Protein AF-A0A968MHY8-F1 (afdb_monomer)

Nearest PDB structures (foldseek):
  1u8b-assembly1_A  TM=6.075E-01  e=1.050E+00  Escherichia coli
  7bef-assembly1_G  TM=4.127E-01  e=9.367E+00  Klebsiella pneumoniae

Foldseek 3Di:
DDQVVCVVVVDPGDDDPPDDPVVVVVVVVVVVVVVVVVVVVVVVVVVVDPPPPPCDPVLVVLVVQLVVVCVVCVVPPPDDPVNSCVSSVHDPVVVQVSCCSNVVDGVVVVPDDDD

Sequence (115 aa):
MDTINALKLGADDYITKPFNVEALKLKVSNVLSSREKLRLKFANQVWLEPKDITVTTADEKFLKKSMEIVEVNMDNPEFDVDFFVKEIGMSRSQLYRKMEMLTNQSVKELSEPFG

Radius of gyration: 18.92 Å; Cα contacts (8 Å, |Δi|>4): 41; chains: 1; bounding box: 40×27×50 Å

Structure (mmCIF, N/CA/C/O backbone):
data_AF-A0A968MHY8-F1
#
_entry.id   AF-A0A968MHY8-F1
#
loop_
_atom_site.group_PDB
_atom_site.id
_atom_site.type_symbol
_atom_site.label_atom_id
_atom_site.label_alt_id
_atom_site.label_comp_id
_atom_site.label_asym_id
_atom_site.label_entity_id
_atom_site.label_seq_id
_atom_site.pdbx_PDB_ins_code
_atom_site.Cartn_x
_atom_site.Cartn_y
_atom_site.Cartn_z
_atom_site.occupancy
_atom_site.B_iso_or_equiv
_atom_site.auth_seq_id
_atom_site.auth_comp_id
_atom_site.auth_asym_id
_atom_site.auth_atom_id
_atom_site.pdbx_PDB_model_num
ATOM 1 N N . MET A 1 1 ? 10.536 6.411 -25.061 1.00 60.56 1 MET A N 1
ATOM 2 C CA . MET A 1 1 ? 10.607 6.882 -23.665 1.00 60.56 1 MET A CA 1
ATOM 3 C C . MET A 1 1 ? 11.820 6.210 -23.066 1.00 60.56 1 MET A C 1
ATOM 5 O O . MET A 1 1 ? 11.909 4.999 -23.181 1.00 60.56 1 MET A O 1
ATOM 9 N N . ASP A 1 2 ? 12.775 6.959 -22.532 1.00 79.50 2 ASP A N 1
ATOM 10 C CA . ASP A 1 2 ? 14.018 6.362 -22.033 1.00 79.50 2 ASP A CA 1
ATOM 11 C C . ASP A 1 2 ? 13.863 5.936 -20.575 1.00 79.50 2 ASP A C 1
ATOM 13 O O . ASP A 1 2 ? 13.131 6.577 -19.818 1.00 79.50 2 ASP A O 1
ATOM 17 N N . THR A 1 3 ? 14.586 4.889 -20.167 1.00 77.25 3 THR A N 1
ATOM 18 C CA . THR A 1 3 ? 14.567 4.333 -18.802 1.00 77.25 3 THR A CA 1
ATOM 19 C C . THR A 1 3 ? 14.734 5.414 -17.741 1.00 77.25 3 THR A C 1
ATOM 21 O O . THR A 1 3 ? 14.007 5.438 -16.756 1.00 77.25 3 THR A O 1
ATOM 24 N N . ILE A 1 4 ? 15.631 6.374 -17.979 1.00 80.31 4 ILE A N 1
ATOM 25 C CA . ILE A 1 4 ? 15.885 7.487 -17.059 1.00 80.31 4 ILE A CA 1
ATOM 26 C C . ILE A 1 4 ? 14.642 8.369 -16.884 1.00 80.31 4 ILE A C 1
ATOM 28 O O . ILE A 1 4 ? 14.348 8.793 -15.771 1.00 80.31 4 ILE A O 1
ATOM 32 N N . ASN A 1 5 ? 13.898 8.642 -17.957 1.00 80.25 5 ASN A N 1
ATOM 33 C CA . ASN A 1 5 ? 12.698 9.472 -17.879 1.00 80.25 5 ASN A CA 1
ATOM 34 C C . ASN A 1 5 ? 11.530 8.715 -17.243 1.00 80.25 5 ASN A C 1
ATOM 36 O O . ASN A 1 5 ? 10.780 9.314 -16.485 1.00 80.25 5 ASN A O 1
ATOM 40 N N . ALA A 1 6 ? 11.400 7.411 -17.494 1.00 75.94 6 ALA A N 1
ATOM 41 C CA . ALA A 1 6 ? 10.386 6.584 -16.841 1.00 75.94 6 ALA A CA 1
ATOM 42 C C . ALA A 1 6 ? 10.607 6.505 -15.319 1.00 75.94 6 ALA A C 1
ATOM 44 O O . ALA A 1 6 ? 9.674 6.737 -14.557 1.00 75.94 6 ALA A O 1
ATOM 45 N N . LEU A 1 7 ? 11.850 6.284 -14.876 1.00 79.19 7 LEU A N 1
ATOM 46 C CA . LEU A 1 7 ? 12.193 6.263 -13.448 1.00 79.19 7 LEU A CA 1
ATOM 47 C C . LEU A 1 7 ? 11.989 7.634 -12.782 1.00 79.19 7 LEU A C 1
ATOM 49 O O . LEU A 1 7 ? 11.523 7.715 -11.651 1.00 79.19 7 LEU A O 1
ATOM 53 N N . LYS A 1 8 ? 12.287 8.732 -13.490 1.00 79.06 8 LYS A N 1
ATOM 54 C CA . LYS A 1 8 ? 12.022 10.096 -12.994 1.00 79.06 8 LYS A CA 1
ATOM 55 C C . LYS A 1 8 ? 10.534 10.404 -12.818 1.00 79.06 8 LYS A C 1
ATOM 57 O O . LYS A 1 8 ? 10.206 11.270 -12.017 1.00 79.06 8 LYS A O 1
ATOM 62 N N . LEU A 1 9 ? 9.661 9.726 -13.561 1.00 80.44 9 LEU A N 1
ATOM 63 C CA . LEU A 1 9 ? 8.208 9.860 -13.444 1.00 80.44 9 LEU A CA 1
ATOM 64 C C . LEU A 1 9 ? 7.610 8.965 -12.350 1.00 80.44 9 LEU A C 1
ATOM 66 O O . LEU A 1 9 ? 6.396 8.920 -12.227 1.00 80.44 9 LEU A O 1
ATOM 70 N N . GLY A 1 10 ? 8.439 8.269 -11.565 1.00 74.50 10 GLY A N 1
ATOM 71 C CA . GLY A 1 10 ? 7.975 7.432 -10.458 1.00 74.50 10 GLY A CA 1
ATOM 72 C C . GLY A 1 10 ? 7.764 5.963 -10.817 1.00 74.50 10 GLY A C 1
ATOM 73 O O . GLY A 1 10 ? 7.342 5.194 -9.960 1.00 74.50 10 GLY A O 1
ATOM 74 N N . ALA A 1 11 ? 8.093 5.533 -12.041 1.00 79.44 11 ALA A N 1
ATOM 75 C CA . ALA A 1 11 ? 8.039 4.114 -12.372 1.00 79.44 11 ALA A CA 1
ATOM 76 C C . ALA A 1 11 ? 9.039 3.322 -11.513 1.00 79.44 11 ALA A C 1
ATOM 78 O O . ALA A 1 11 ? 10.216 3.676 -11.437 1.00 79.44 11 ALA A O 1
ATOM 79 N N . ASP A 1 12 ? 8.583 2.208 -10.935 1.00 73.00 12 ASP A N 1
ATOM 80 C CA . ASP A 1 12 ? 9.442 1.274 -10.196 1.00 73.00 12 ASP A CA 1
ATOM 81 C C . ASP A 1 12 ? 10.540 0.662 -11.088 1.00 73.00 12 ASP A C 1
ATOM 83 O O . ASP A 1 12 ? 11.637 0.349 -10.624 1.00 73.00 12 ASP A O 1
ATOM 87 N N . ASP A 1 13 ? 10.240 0.455 -12.373 1.00 80.69 13 ASP A N 1
ATOM 88 C CA . ASP A 1 13 ? 11.166 -0.100 -13.358 1.00 80.69 13 ASP A CA 1
ATOM 89 C C . ASP A 1 13 ? 10.697 0.216 -14.788 1.00 80.69 13 ASP A C 1
ATOM 91 O O . ASP A 1 13 ? 9.517 0.476 -15.030 1.00 80.69 13 ASP A O 1
ATOM 95 N N . TYR A 1 14 ? 11.609 0.149 -15.759 1.00 81.50 14 TYR A N 1
ATOM 96 C CA . TYR A 1 14 ? 11.287 0.332 -17.175 1.00 81.50 14 TYR A CA 1
ATOM 97 C C . TYR A 1 14 ? 12.080 -0.635 -18.055 1.00 81.50 14 TYR A C 1
ATOM 99 O O . TYR A 1 14 ? 13.308 -0.699 -17.991 1.00 81.50 14 TYR A O 1
ATOM 107 N N . ILE A 1 15 ? 11.368 -1.367 -18.916 1.00 79.75 15 ILE A N 1
ATOM 108 C CA . ILE A 1 15 ? 11.941 -2.336 -19.854 1.00 79.75 15 ILE A CA 1
ATOM 109 C C . ILE A 1 15 ? 11.466 -2.032 -21.275 1.00 79.75 15 ILE A C 1
ATOM 111 O O . ILE A 1 15 ? 10.268 -1.975 -21.556 1.00 79.75 15 ILE A O 1
ATOM 115 N N . THR A 1 16 ? 12.424 -1.878 -22.188 1.00 78.06 16 THR A N 1
ATOM 116 C CA . THR A 1 16 ? 12.173 -1.733 -23.624 1.00 78.06 16 THR A CA 1
ATOM 117 C C . THR A 1 16 ? 12.155 -3.090 -24.317 1.00 78.06 16 THR A C 1
ATOM 119 O O . THR A 1 16 ? 12.835 -4.033 -23.916 1.00 78.06 16 THR A O 1
ATOM 122 N N . LYS A 1 17 ? 11.356 -3.203 -25.382 1.00 76.69 17 LYS A N 1
ATOM 123 C CA . LYS A 1 17 ? 11.38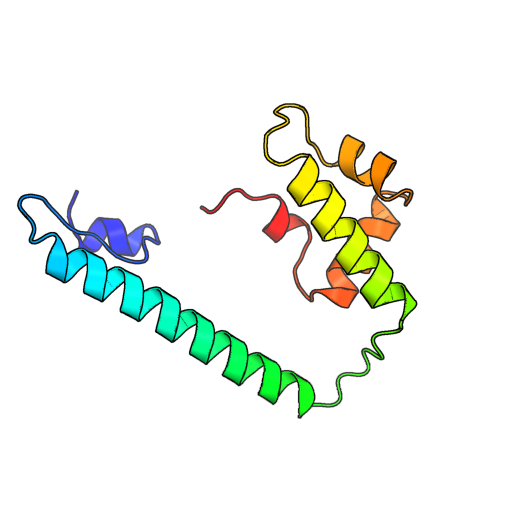4 -4.370 -26.272 1.00 76.69 17 LYS A CA 1
ATOM 124 C C . LYS A 1 17 ? 12.544 -4.267 -27.279 1.00 76.69 17 LYS A C 1
ATOM 126 O O . LYS A 1 17 ? 12.886 -3.150 -27.665 1.00 76.69 17 LYS A O 1
ATOM 131 N N . PRO A 1 18 ? 13.057 -5.407 -27.780 1.00 82.25 18 PRO A N 1
ATOM 132 C CA . PRO A 1 18 ? 12.739 -6.775 -27.355 1.00 82.25 18 PRO A CA 1
ATOM 133 C C . PRO A 1 18 ? 13.412 -7.122 -26.017 1.00 82.25 18 PRO A C 1
ATOM 135 O O . PRO A 1 18 ? 14.541 -6.718 -25.765 1.00 82.25 18 PRO A O 1
ATOM 138 N N . PHE A 1 19 ? 12.729 -7.890 -25.166 1.00 81.00 19 PHE A N 1
ATOM 139 C CA . PHE A 1 19 ? 13.249 -8.307 -23.861 1.00 81.00 19 PHE A CA 1
ATOM 140 C C . PHE A 1 19 ? 13.060 -9.805 -23.627 1.00 81.00 19 PHE A C 1
ATOM 142 O O . PHE A 1 19 ? 12.210 -10.452 -24.240 1.00 81.00 19 PHE A O 1
ATOM 149 N N . ASN A 1 20 ? 13.845 -10.348 -22.699 1.00 89.88 20 ASN A N 1
ATOM 150 C CA . ASN A 1 20 ? 13.733 -11.733 -22.268 1.00 89.88 20 ASN A CA 1
ATOM 151 C C . ASN A 1 20 ? 12.609 -11.879 -21.223 1.00 89.88 20 ASN A C 1
ATOM 153 O O . ASN A 1 20 ? 12.624 -11.231 -20.174 1.00 89.88 20 ASN A O 1
ATOM 157 N N . VAL A 1 21 ? 11.633 -12.742 -21.514 1.00 86.94 21 VAL A N 1
ATOM 158 C CA . VAL A 1 21 ? 10.446 -12.951 -20.669 1.00 86.94 21 VAL A CA 1
ATOM 159 C C . VAL A 1 21 ? 10.789 -13.620 -19.335 1.00 86.94 21 VAL A C 1
ATOM 161 O O . VAL A 1 21 ? 10.181 -13.290 -18.318 1.00 86.94 21 VAL A O 1
ATOM 164 N N . GLU A 1 22 ? 11.763 -14.529 -19.298 1.00 85.25 22 GLU A N 1
ATOM 165 C CA . GLU A 1 22 ? 12.195 -15.172 -18.050 1.00 85.25 22 GLU A CA 1
ATOM 166 C C . GLU A 1 22 ? 12.877 -14.174 -17.116 1.00 85.25 22 GLU A C 1
ATOM 168 O O . GLU A 1 22 ? 12.556 -14.120 -15.929 1.00 85.25 22 GLU A O 1
ATOM 173 N N . ALA A 1 23 ? 13.746 -13.321 -17.663 1.00 79.12 23 ALA A N 1
ATOM 174 C CA . ALA A 1 23 ? 14.393 -12.260 -16.900 1.00 79.12 23 ALA A CA 1
ATOM 175 C C . ALA A 1 23 ? 13.364 -11.280 -16.307 1.00 79.12 23 ALA A C 1
ATOM 177 O O . ALA A 1 23 ? 13.494 -10.875 -15.151 1.00 79.12 23 ALA A O 1
ATOM 178 N N . LEU A 1 24 ? 12.306 -10.946 -17.060 1.00 83.06 24 LEU A N 1
ATOM 179 C CA . LEU A 1 24 ? 11.204 -10.122 -16.557 1.00 83.06 24 LEU A CA 1
ATOM 180 C C . LEU A 1 24 ? 10.452 -10.811 -15.407 1.00 83.06 24 LEU A C 1
ATOM 182 O O . LEU A 1 24 ? 10.204 -10.181 -14.382 1.00 83.06 24 LEU A O 1
ATOM 186 N N . LYS A 1 25 ? 10.129 -12.104 -15.536 1.00 83.31 25 LYS A N 1
ATOM 187 C CA . LYS A 1 25 ? 9.456 -12.869 -14.469 1.00 83.31 25 LYS A CA 1
ATOM 188 C C . LYS A 1 25 ? 10.283 -12.909 -13.181 1.00 83.31 25 LYS A C 1
ATOM 190 O O . LYS A 1 25 ? 9.746 -12.660 -12.104 1.00 83.31 25 LYS A O 1
ATOM 195 N N . LEU A 1 26 ? 11.587 -13.166 -13.294 1.00 86.69 26 LEU A N 1
ATOM 196 C CA . LEU A 1 26 ? 12.528 -13.133 -12.167 1.00 86.69 26 LEU A CA 1
ATOM 197 C C . LEU A 1 26 ? 12.566 -11.755 -11.500 1.00 86.69 26 LEU A C 1
ATOM 199 O O . LEU A 1 26 ? 12.499 -11.654 -10.276 1.00 86.69 26 LEU A O 1
ATOM 203 N N . LYS A 1 27 ? 12.617 -10.690 -12.302 1.00 83.50 27 LYS A N 1
ATOM 204 C CA . LYS A 1 27 ? 12.616 -9.307 -11.817 1.00 83.50 27 LYS A CA 1
ATOM 205 C C . LYS A 1 27 ? 11.336 -8.979 -11.039 1.00 83.50 27 LYS A C 1
ATOM 207 O O . LYS A 1 27 ? 11.434 -8.505 -9.911 1.00 83.50 27 LYS A O 1
ATOM 212 N N . VAL A 1 28 ? 10.161 -9.326 -11.570 1.00 87.56 28 VAL A N 1
ATOM 213 C CA . VAL A 1 28 ? 8.872 -9.150 -10.871 1.00 87.56 28 VAL A CA 1
ATOM 214 C C . VAL A 1 28 ? 8.842 -9.937 -9.557 1.00 87.56 28 VAL A C 1
ATOM 216 O O . VAL A 1 28 ? 8.505 -9.380 -8.513 1.00 87.56 28 VAL A O 1
ATOM 219 N N . SER A 1 29 ? 9.261 -11.205 -9.575 1.00 90.56 29 SER A N 1
ATOM 220 C CA . SER A 1 29 ? 9.313 -12.043 -8.369 1.00 90.56 29 SER A CA 1
ATOM 221 C C . SER A 1 29 ? 10.216 -11.446 -7.285 1.00 90.56 29 SER A C 1
ATOM 223 O O . SER A 1 29 ? 9.872 -11.464 -6.102 1.00 90.56 29 SER A O 1
ATOM 225 N N . ASN A 1 30 ? 11.365 -10.888 -7.673 1.00 88.12 30 ASN A N 1
ATOM 226 C CA . ASN A 1 30 ? 12.297 -10.259 -6.741 1.00 88.12 30 ASN A CA 1
ATOM 227 C C . ASN A 1 30 ? 11.721 -8.982 -6.123 1.00 88.12 30 ASN A C 1
ATOM 229 O O . ASN A 1 30 ? 11.882 -8.771 -4.919 1.00 88.12 30 ASN A O 1
ATOM 233 N N . VAL A 1 31 ? 11.025 -8.156 -6.912 1.00 88.38 31 VAL A N 1
ATOM 234 C CA . VAL A 1 31 ? 10.352 -6.947 -6.410 1.00 88.38 31 VAL A CA 1
ATOM 235 C C . VAL A 1 31 ? 9.279 -7.320 -5.386 1.00 88.38 31 VAL A C 1
ATOM 237 O O . VAL A 1 31 ? 9.289 -6.786 -4.277 1.00 88.38 31 VAL A O 1
ATOM 240 N N . LEU A 1 32 ? 8.414 -8.289 -5.701 1.00 87.44 32 LEU A N 1
ATOM 241 C CA . LEU A 1 32 ? 7.366 -8.751 -4.783 1.00 87.44 32 LEU A CA 1
ATOM 242 C C . LEU A 1 32 ? 7.951 -9.337 -3.490 1.00 87.44 32 LEU A C 1
ATOM 244 O O . LEU A 1 32 ? 7.535 -8.959 -2.397 1.00 87.44 32 LEU A O 1
ATOM 248 N N . SER A 1 33 ? 8.971 -10.196 -3.596 1.00 90.12 33 SER A N 1
ATOM 249 C CA . SER A 1 33 ? 9.645 -10.773 -2.425 1.00 90.12 33 SER A CA 1
ATOM 250 C C . SER A 1 33 ? 10.310 -9.707 -1.551 1.00 90.12 33 SER A C 1
ATOM 252 O O . SER A 1 33 ? 10.270 -9.796 -0.324 1.00 90.12 33 SER A O 1
ATOM 254 N N . SER A 1 34 ? 10.912 -8.686 -2.163 1.00 84.06 34 SER A N 1
ATOM 255 C CA . SER A 1 34 ? 11.575 -7.603 -1.432 1.00 84.06 34 SER A CA 1
ATOM 256 C C . SER A 1 34 ? 10.566 -6.726 -0.696 1.00 84.06 34 SER A C 1
ATOM 258 O O . SER A 1 34 ? 10.789 -6.397 0.469 1.00 84.06 34 SER A O 1
ATOM 260 N N . ARG A 1 35 ? 9.430 -6.414 -1.336 1.00 87.50 35 ARG A N 1
ATOM 261 C CA . ARG A 1 35 ? 8.312 -5.698 -0.703 1.00 87.50 35 ARG A CA 1
ATOM 262 C C . ARG A 1 35 ? 7.744 -6.480 0.478 1.00 87.50 35 ARG A C 1
ATOM 264 O O . ARG A 1 35 ? 7.587 -5.907 1.551 1.00 87.50 35 ARG A O 1
ATOM 271 N N . GLU A 1 36 ? 7.532 -7.787 0.329 1.00 83.31 36 GLU A N 1
ATOM 272 C CA . GLU A 1 36 ? 7.020 -8.624 1.419 1.00 83.31 36 GLU A CA 1
ATOM 273 C C . GLU A 1 36 ? 8.000 -8.720 2.595 1.00 83.31 36 GLU A C 1
ATOM 275 O O . GLU A 1 36 ? 7.610 -8.563 3.750 1.00 83.31 36 GLU A O 1
ATOM 280 N N . LYS A 1 37 ? 9.302 -8.888 2.329 1.00 82.62 37 LYS A N 1
ATOM 281 C CA . LYS A 1 37 ? 10.332 -8.865 3.383 1.00 82.62 37 LYS A CA 1
ATOM 282 C C . LYS A 1 37 ? 10.352 -7.538 4.131 1.00 82.62 37 LYS A C 1
ATOM 284 O O . LYS A 1 37 ? 10.499 -7.526 5.352 1.00 82.62 37 LYS A O 1
ATOM 289 N N . LEU A 1 38 ? 10.218 -6.428 3.408 1.00 80.12 38 LEU A N 1
ATOM 290 C CA . LEU A 1 38 ? 10.188 -5.096 3.997 1.00 80.12 38 LEU A CA 1
ATOM 291 C C . LEU A 1 38 ? 8.931 -4.910 4.857 1.00 80.12 38 LEU A C 1
ATOM 293 O O . LEU A 1 38 ? 9.036 -4.454 5.994 1.00 80.12 38 LEU A O 1
ATOM 297 N N . ARG A 1 39 ? 7.772 -5.359 4.360 1.00 77.00 39 ARG A N 1
ATOM 298 C CA . ARG A 1 39 ? 6.504 -5.382 5.097 1.00 77.00 39 ARG A CA 1
ATOM 299 C C . ARG A 1 39 ? 6.626 -6.183 6.389 1.00 77.00 39 ARG A C 1
ATOM 301 O O . ARG A 1 39 ? 6.276 -5.666 7.439 1.00 77.00 39 ARG A O 1
ATOM 308 N N . LEU A 1 40 ? 7.166 -7.400 6.341 1.00 76.00 40 LEU A N 1
ATOM 309 C CA . LEU A 1 40 ? 7.362 -8.247 7.524 1.00 76.00 40 LEU A CA 1
ATOM 310 C C . LEU A 1 40 ? 8.349 -7.631 8.522 1.00 76.00 40 LEU A C 1
ATOM 312 O O . LEU A 1 40 ? 8.120 -7.666 9.729 1.00 76.00 40 LEU A O 1
ATOM 316 N N . LYS A 1 41 ? 9.437 -7.028 8.029 1.00 71.31 41 LYS A N 1
ATOM 317 C CA . LYS A 1 41 ? 10.423 -6.349 8.874 1.00 71.31 41 LYS A CA 1
ATOM 318 C C . LYS A 1 41 ? 9.801 -5.171 9.624 1.00 71.31 41 LYS A C 1
ATOM 320 O O . LYS A 1 41 ? 10.001 -5.055 10.830 1.00 71.31 41 LYS A O 1
ATOM 325 N N . PHE A 1 42 ? 9.041 -4.324 8.933 1.00 65.88 42 PHE A N 1
ATOM 326 C CA . PHE A 1 42 ? 8.384 -3.183 9.567 1.00 65.88 42 PHE A CA 1
ATOM 327 C C . PHE A 1 42 ? 7.170 -3.586 10.395 1.00 65.88 42 PHE A C 1
ATOM 329 O O . PHE A 1 42 ? 6.975 -3.005 11.453 1.00 65.88 42 PHE A O 1
ATOM 336 N N . ALA A 1 43 ? 6.423 -4.620 10.006 1.00 66.06 43 ALA A N 1
ATOM 337 C CA . ALA A 1 43 ? 5.391 -5.202 10.857 1.00 66.06 43 ALA A CA 1
ATOM 338 C C . ALA A 1 43 ? 5.992 -5.632 12.203 1.00 66.06 43 ALA A C 1
ATOM 340 O O . ALA A 1 43 ? 5.480 -5.243 13.240 1.00 66.06 43 ALA A O 1
ATOM 341 N N . ASN A 1 44 ? 7.139 -6.314 12.210 1.00 53.81 44 ASN A N 1
ATOM 342 C CA . ASN A 1 44 ? 7.792 -6.726 13.456 1.00 53.81 44 ASN A CA 1
ATOM 343 C C . ASN A 1 44 ? 8.437 -5.565 14.239 1.00 53.81 44 ASN A C 1
ATOM 345 O O . ASN A 1 44 ? 8.525 -5.641 15.461 1.00 53.81 44 ASN A O 1
ATOM 349 N N . GLN A 1 45 ? 8.890 -4.491 13.578 1.00 47.62 45 GLN A N 1
ATOM 350 C CA . GLN A 1 45 ? 9.423 -3.303 14.267 1.00 47.62 45 GLN A CA 1
ATOM 351 C C . GLN A 1 45 ? 8.326 -2.397 14.842 1.00 47.62 45 GLN A C 1
ATOM 353 O O . GLN A 1 45 ? 8.536 -1.816 15.901 1.00 47.62 45 GLN A O 1
ATOM 358 N N . VAL A 1 46 ? 7.153 -2.313 14.206 1.00 46.47 46 VAL A N 1
ATOM 359 C CA . VAL A 1 46 ? 5.992 -1.571 14.732 1.00 46.47 46 VAL A CA 1
ATOM 360 C C . VAL A 1 46 ? 5.468 -2.199 16.031 1.00 46.47 46 VAL A C 1
ATOM 362 O O . VAL A 1 46 ? 4.958 -1.481 16.878 1.00 46.47 46 VAL A O 1
ATOM 365 N N . TRP A 1 47 ? 5.664 -3.506 16.247 1.00 43.03 47 TRP A N 1
ATOM 366 C CA . TRP A 1 47 ? 5.333 -4.170 17.518 1.00 43.03 47 TRP A CA 1
ATOM 367 C C . TRP A 1 47 ? 6.341 -3.884 18.646 1.00 43.03 47 TRP A C 1
ATOM 369 O O . TRP A 1 47 ? 6.025 -4.105 19.812 1.00 43.03 47 TRP A O 1
ATOM 379 N N . LEU A 1 48 ? 7.557 -3.427 18.318 1.00 44.59 48 LEU A N 1
ATOM 380 C CA . LEU A 1 48 ? 8.636 -3.187 19.287 1.00 44.59 48 LEU A CA 1
ATOM 381 C C . LEU A 1 48 ? 8.695 -1.740 19.799 1.00 44.59 48 LEU A C 1
ATOM 383 O O . LEU A 1 48 ? 9.405 -1.481 20.769 1.00 44.59 48 LEU A O 1
ATOM 387 N N . GLU A 1 49 ? 7.928 -0.818 19.215 1.00 37.47 49 GLU A N 1
ATOM 388 C CA . GLU A 1 49 ? 7.626 0.466 19.847 1.00 37.47 49 GLU A CA 1
ATOM 389 C C . GLU A 1 49 ? 6.195 0.429 20.394 1.00 37.47 49 GLU A C 1
ATOM 391 O O . GLU A 1 49 ? 5.258 0.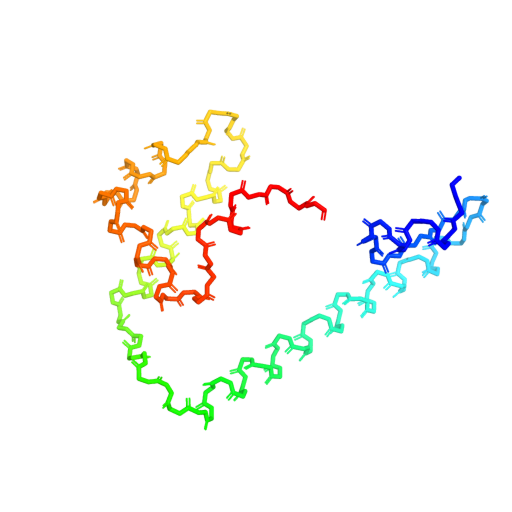281 19.608 1.00 37.47 49 GLU A O 1
ATOM 396 N N . PRO A 1 50 ? 5.977 0.594 21.712 1.00 38.38 50 PRO A N 1
ATOM 397 C CA . PRO A 1 50 ? 4.643 0.823 22.232 1.00 38.38 50 PRO A CA 1
ATOM 398 C C . PRO A 1 50 ? 4.204 2.225 21.802 1.00 38.38 50 PRO A C 1
ATOM 400 O O . PRO A 1 50 ? 4.381 3.207 22.516 1.00 38.38 50 PRO A O 1
ATOM 403 N N . LYS A 1 51 ? 3.653 2.331 20.593 1.00 42.47 51 LYS A N 1
ATOM 404 C CA . LYS A 1 51 ? 2.669 3.363 20.290 1.00 42.47 51 LYS A CA 1
ATOM 405 C C . LYS A 1 51 ? 1.340 2.802 20.760 1.00 42.47 51 LYS A C 1
ATOM 407 O O . LYS A 1 51 ? 0.930 1.749 20.283 1.00 42.47 51 LYS A O 1
ATOM 412 N N . ASP A 1 52 ? 0.718 3.476 21.719 1.00 43.06 52 ASP A N 1
ATOM 413 C CA . ASP A 1 52 ? -0.565 3.133 22.339 1.00 43.06 52 ASP A CA 1
ATOM 414 C C . ASP A 1 52 ? -1.730 3.088 21.326 1.00 43.06 52 ASP A C 1
ATOM 416 O O . ASP A 1 52 ? -2.649 3.902 21.361 1.00 43.06 52 ASP A O 1
ATOM 420 N N . ILE A 1 53 ? -1.723 2.123 20.409 1.00 50.34 53 ILE A N 1
ATOM 421 C CA . ILE A 1 53 ? -2.899 1.702 19.655 1.00 50.34 53 ILE A CA 1
ATOM 422 C C . ILE A 1 53 ? -3.206 0.300 20.157 1.00 50.34 53 ILE A C 1
ATOM 424 O O . ILE A 1 53 ? -2.730 -0.706 19.633 1.00 50.34 53 ILE A O 1
ATOM 428 N N . THR A 1 54 ? -3.979 0.231 21.236 1.00 52.94 54 THR A N 1
ATOM 429 C CA . THR A 1 54 ? -4.597 -1.023 21.661 1.00 52.94 54 THR A CA 1
ATOM 430 C C . THR A 1 54 ? -5.635 -1.397 20.607 1.00 52.94 54 THR A C 1
ATOM 432 O O . THR A 1 54 ? -6.781 -0.967 20.674 1.00 52.94 54 THR A O 1
ATOM 435 N N . VAL A 1 55 ? -5.224 -2.153 19.584 1.00 59.88 55 VAL A N 1
ATOM 436 C CA . VAL A 1 55 ? -6.145 -2.681 18.570 1.00 59.88 55 VAL A CA 1
ATOM 437 C C . VAL A 1 55 ? -7.161 -3.562 19.289 1.00 59.88 55 VAL A C 1
ATOM 439 O O . VAL A 1 55 ? -6.819 -4.605 19.847 1.00 59.88 55 VAL A O 1
ATOM 442 N N . THR A 1 56 ? -8.413 -3.113 19.336 1.00 74.12 56 THR A N 1
ATOM 443 C CA . THR A 1 56 ? -9.480 -3.863 19.996 1.00 74.12 56 THR A CA 1
ATOM 444 C C . THR A 1 56 ? -10.074 -4.896 19.039 1.00 74.12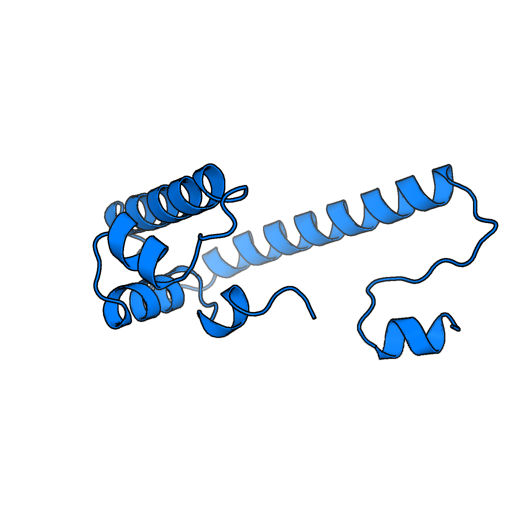 56 THR A C 1
ATOM 446 O O . THR A 1 56 ? -10.027 -4.749 17.818 1.00 74.12 56 THR A O 1
ATOM 449 N N . THR A 1 57 ? -10.749 -5.913 19.574 1.00 76.38 57 THR A N 1
AT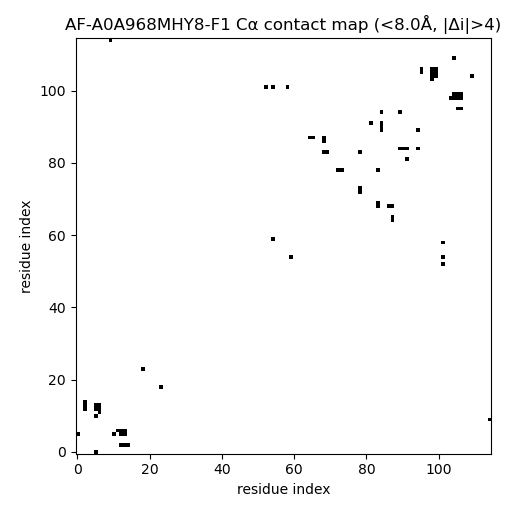OM 450 C CA . THR A 1 57 ? -11.515 -6.878 18.760 1.00 76.38 57 THR A CA 1
ATOM 451 C C . THR A 1 57 ? -12.606 -6.214 17.905 1.00 76.38 57 THR A C 1
ATOM 453 O O . THR A 1 57 ? -13.055 -6.777 16.906 1.00 76.38 57 THR A O 1
ATOM 456 N N . ALA A 1 58 ? -13.050 -5.007 18.270 1.00 75.62 58 ALA A N 1
ATOM 457 C CA . ALA A 1 58 ? -13.980 -4.211 17.475 1.00 75.62 58 ALA A CA 1
ATOM 458 C C . ALA A 1 58 ? -13.300 -3.528 16.274 1.00 75.62 58 ALA A C 1
ATOM 460 O O . ALA A 1 58 ? -13.952 -3.292 15.254 1.00 75.62 58 ALA A O 1
ATOM 461 N N . ASP A 1 59 ? -12.008 -3.224 16.372 1.00 78.06 59 ASP A N 1
ATOM 462 C CA . ASP A 1 59 ? -11.225 -2.612 15.298 1.00 78.06 59 ASP A CA 1
ATOM 463 C C . ASP A 1 59 ? -10.838 -3.635 14.235 1.00 78.06 59 ASP A C 1
ATOM 465 O O . ASP A 1 59 ? -11.001 -3.368 13.046 1.00 78.06 59 ASP A O 1
ATOM 469 N N . GLU A 1 60 ? -10.467 -4.848 14.648 1.00 76.75 60 GLU A N 1
ATOM 470 C CA . GLU A 1 60 ? -10.257 -5.974 13.729 1.00 76.75 60 GLU A CA 1
ATOM 471 C C . GLU A 1 60 ? -11.526 -6.296 12.930 1.00 76.75 60 GLU A C 1
ATOM 473 O O . GLU A 1 60 ? -11.483 -6.441 11.708 1.00 76.75 60 GLU A O 1
ATOM 478 N N . LYS A 1 61 ? -12.685 -6.348 13.602 1.00 80.06 61 LYS A N 1
ATOM 479 C CA . LYS A 1 61 ? -13.982 -6.554 12.935 1.00 80.06 61 LYS A CA 1
ATOM 480 C C . LYS A 1 61 ? -14.298 -5.447 11.937 1.00 80.06 61 LYS A C 1
ATOM 482 O O . LYS A 1 61 ? -14.818 -5.729 10.861 1.00 80.06 61 LYS A O 1
ATOM 487 N N . PHE A 1 62 ? -13.993 -4.201 12.289 1.00 85.25 62 PHE A N 1
ATOM 488 C CA . PHE A 1 62 ? -14.181 -3.062 11.398 1.00 85.25 62 PHE A CA 1
ATOM 489 C C . PHE A 1 62 ? -13.295 -3.166 10.147 1.00 85.25 62 PHE A C 1
ATOM 491 O O . PHE A 1 62 ? -13.804 -3.009 9.037 1.00 85.25 62 PHE A O 1
ATOM 498 N N . LEU A 1 63 ? -12.004 -3.476 10.301 1.00 82.75 63 LEU A N 1
AT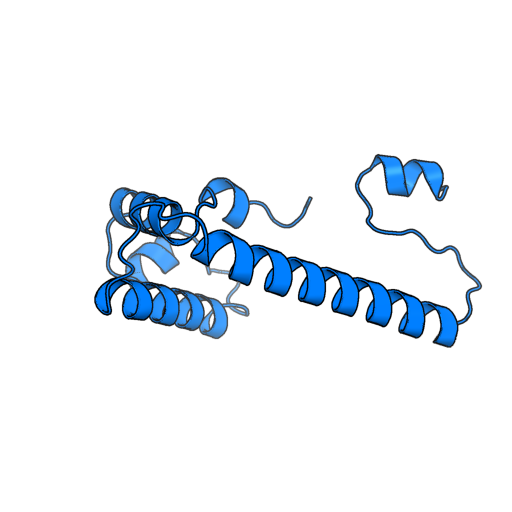OM 499 C CA . LEU A 1 63 ? -11.075 -3.615 9.174 1.00 82.75 63 LEU A CA 1
ATOM 500 C C . LEU A 1 63 ? -11.451 -4.791 8.270 1.00 82.75 63 LEU A C 1
ATOM 502 O O . LEU A 1 63 ? -11.4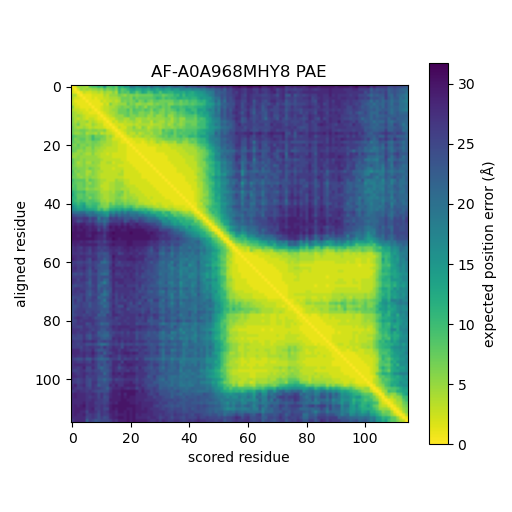74 -4.640 7.052 1.00 82.75 63 LEU A O 1
ATOM 506 N N . LYS A 1 64 ? -11.821 -5.933 8.857 1.00 82.12 64 LYS A N 1
ATOM 507 C CA . LYS A 1 64 ? -12.265 -7.104 8.095 1.00 82.12 64 LYS A CA 1
ATOM 508 C C . LYS A 1 64 ? -13.517 -6.797 7.271 1.00 82.12 64 LYS A C 1
ATOM 510 O O . LYS A 1 64 ? -13.524 -7.036 6.070 1.00 82.12 64 LYS A O 1
ATOM 515 N N . LYS A 1 65 ? -14.533 -6.189 7.893 1.00 85.50 65 LYS A N 1
ATOM 516 C CA . LYS A 1 65 ? -15.753 -5.760 7.192 1.00 85.50 65 LYS A CA 1
ATOM 517 C C . LYS A 1 65 ? -15.437 -4.759 6.075 1.00 85.50 65 LYS A C 1
ATOM 519 O O . LYS A 1 65 ? -16.035 -4.817 5.009 1.00 85.50 65 LYS A O 1
ATOM 524 N N . SER A 1 66 ? -14.494 -3.849 6.315 1.00 84.19 66 SER A N 1
ATOM 525 C CA . SER A 1 66 ? -14.059 -2.871 5.313 1.00 84.19 66 SER A CA 1
ATOM 526 C C . SER A 1 66 ? -13.450 -3.545 4.083 1.00 84.19 66 SER A C 1
ATOM 528 O O . SER A 1 66 ? -13.818 -3.195 2.967 1.00 84.19 66 SER A O 1
ATOM 530 N N . MET A 1 67 ? -12.563 -4.527 4.282 1.00 81.62 67 MET A N 1
ATOM 531 C CA . MET A 1 67 ? -11.969 -5.300 3.185 1.00 81.62 67 MET A CA 1
ATOM 532 C C . MET A 1 67 ? -13.022 -6.101 2.426 1.00 81.62 67 MET A C 1
ATOM 534 O O . MET A 1 67 ? -13.052 -6.031 1.207 1.00 81.62 67 MET A O 1
ATOM 538 N N . GLU A 1 68 ? -13.927 -6.782 3.131 1.00 84.62 68 GLU A N 1
ATOM 539 C CA . GLU A 1 68 ? -14.999 -7.565 2.503 1.00 84.62 68 GLU A CA 1
ATOM 540 C C . GLU A 1 68 ? -15.892 -6.698 1.602 1.00 84.62 68 GLU A C 1
ATOM 542 O O . GLU A 1 68 ? -16.202 -7.090 0.480 1.00 84.62 68 GLU A O 1
ATOM 547 N N . ILE A 1 69 ? -16.278 -5.496 2.052 1.00 85.06 69 ILE A N 1
ATOM 548 C CA . ILE A 1 69 ? -17.083 -4.578 1.231 1.00 85.06 69 ILE A CA 1
ATOM 549 C C . ILE A 1 69 ? -16.316 -4.165 -0.028 1.00 85.06 69 ILE A C 1
ATOM 551 O O . ILE A 1 69 ? -16.909 -4.134 -1.105 1.00 85.06 69 ILE A O 1
ATOM 555 N N . VAL A 1 70 ? -15.022 -3.855 0.089 1.00 81.81 70 VAL A N 1
ATOM 556 C CA . VAL A 1 70 ? -14.198 -3.485 -1.070 1.00 81.81 70 VAL A CA 1
ATOM 557 C C . VAL A 1 70 ? -14.077 -4.661 -2.034 1.00 81.81 70 VAL A C 1
ATOM 559 O O . VAL A 1 70 ? -14.381 -4.490 -3.207 1.00 81.81 70 VAL A O 1
ATOM 562 N N . GLU A 1 71 ? -13.709 -5.850 -1.551 1.00 78.69 71 GLU A N 1
ATOM 563 C CA . GLU A 1 71 ? -13.533 -7.062 -2.366 1.00 78.69 71 GLU A CA 1
ATOM 564 C C . GLU A 1 71 ? -14.800 -7.425 -3.146 1.00 78.69 71 GLU A C 1
ATOM 566 O O . GLU A 1 71 ? -14.737 -7.687 -4.345 1.00 78.69 71 GLU A O 1
ATOM 571 N N . VAL A 1 72 ? -15.963 -7.384 -2.492 1.00 87.44 72 VAL A N 1
ATOM 572 C CA . VAL A 1 72 ? -17.251 -7.711 -3.124 1.00 87.44 72 VAL A CA 1
ATOM 573 C C . VAL A 1 72 ? -17.654 -6.680 -4.184 1.00 87.44 72 VAL A C 1
ATOM 575 O O . VAL A 1 72 ? -18.393 -7.014 -5.109 1.00 87.44 72 VAL A O 1
ATOM 578 N N . ASN A 1 73 ? -17.172 -5.441 -4.078 1.00 83.88 73 ASN A N 1
ATOM 579 C CA . ASN A 1 73 ? -17.546 -4.349 -4.975 1.00 83.88 73 ASN A CA 1
ATOM 580 C C . ASN A 1 73 ? -16.417 -3.914 -5.927 1.00 83.88 73 ASN A C 1
ATOM 582 O O . ASN A 1 73 ? -16.574 -2.904 -6.606 1.00 83.88 73 ASN A O 1
ATOM 586 N N . MET A 1 74 ? -15.313 -4.668 -6.036 1.00 77.56 74 MET A N 1
ATOM 587 C CA . MET A 1 74 ? -14.193 -4.319 -6.930 1.00 77.56 74 MET A CA 1
ATOM 588 C C . MET A 1 74 ? -14.605 -4.209 -8.404 1.00 77.56 74 MET A C 1
ATOM 590 O O . MET A 1 74 ? -14.073 -3.370 -9.128 1.00 77.56 74 MET A O 1
ATOM 594 N N . ASP A 1 75 ? -15.564 -5.029 -8.834 1.00 82.69 75 ASP A N 1
ATOM 595 C CA . ASP A 1 75 ? -16.077 -5.041 -10.208 1.00 82.69 75 ASP A CA 1
ATOM 596 C C . ASP A 1 75 ? -17.271 -4.087 -10.407 1.00 82.69 75 ASP A C 1
ATOM 598 O O . ASP A 1 75 ? -17.831 -4.017 -11.503 1.00 82.69 75 ASP A O 1
ATOM 602 N N . ASN A 1 76 ? -17.691 -3.363 -9.360 1.00 81.50 76 ASN A N 1
ATOM 603 C CA . ASN A 1 76 ? -18.816 -2.436 -9.416 1.00 81.50 76 ASN A CA 1
ATOM 604 C C . ASN A 1 76 ? -18.334 -1.024 -9.816 1.00 81.50 76 ASN A C 1
ATOM 606 O O . ASN A 1 76 ? -17.725 -0.334 -8.998 1.00 81.50 76 ASN A O 1
ATOM 610 N N . PRO A 1 77 ? -18.645 -0.540 -11.034 1.00 81.69 77 PRO A N 1
ATOM 611 C CA . PRO A 1 77 ? -18.219 0.783 -11.494 1.00 81.69 77 PRO A CA 1
ATOM 612 C C . PRO A 1 77 ? -18.899 1.949 -10.757 1.00 81.69 77 PRO A C 1
ATOM 614 O O . PRO A 1 77 ? -18.450 3.084 -10.890 1.00 81.69 77 PRO A O 1
ATOM 617 N N . GLU A 1 78 ? -19.960 1.691 -9.988 1.00 83.62 78 GLU A N 1
ATOM 618 C CA . GLU A 1 78 ? -20.627 2.683 -9.132 1.00 83.62 78 GLU A CA 1
ATOM 619 C C . GLU A 1 78 ? -20.090 2.678 -7.690 1.00 83.62 78 GLU A C 1
ATOM 621 O O . GLU A 1 78 ? -20.614 3.387 -6.831 1.00 83.62 78 GLU A O 1
ATOM 626 N N . PHE A 1 79 ? -19.062 1.874 -7.392 1.00 84.38 79 PHE A N 1
ATOM 627 C CA . PHE A 1 79 ? -18.467 1.839 -6.062 1.00 84.38 79 PHE A CA 1
ATOM 628 C C . PHE A 1 79 ? -17.708 3.137 -5.768 1.00 84.38 79 PHE A C 1
ATOM 630 O O . PHE A 1 79 ? -16.620 3.385 -6.288 1.00 84.38 79 PHE A O 1
ATOM 637 N N . ASP A 1 80 ? -18.285 3.957 -4.894 1.00 83.50 80 ASP A N 1
ATOM 638 C CA . ASP A 1 80 ? -17.706 5.209 -4.429 1.00 83.50 80 ASP A CA 1
ATOM 639 C C . ASP A 1 80 ? -17.697 5.307 -2.892 1.00 83.50 80 ASP A C 1
ATOM 641 O O . ASP A 1 80 ? -18.096 4.398 -2.155 1.00 83.50 80 ASP A O 1
ATOM 645 N N . VAL A 1 81 ? -17.207 6.436 -2.377 1.00 81.56 81 VAL A N 1
ATOM 646 C CA . VAL A 1 81 ? -17.118 6.649 -0.928 1.00 81.56 81 VAL A CA 1
ATOM 647 C C . VAL A 1 81 ? -18.500 6.734 -0.277 1.00 81.56 81 VAL A C 1
ATOM 649 O O . VAL A 1 81 ? -18.641 6.315 0.869 1.00 81.56 81 VAL A O 1
ATOM 652 N N . ASP A 1 82 ? -19.518 7.261 -0.958 1.00 83.62 82 ASP A N 1
ATOM 653 C CA . ASP A 1 82 ? -20.869 7.359 -0.395 1.00 83.62 82 ASP A CA 1
ATOM 654 C C . ASP A 1 82 ? -21.516 5.978 -0.263 1.00 83.62 82 ASP A C 1
ATOM 656 O O . ASP A 1 82 ? -22.117 5.669 0.772 1.00 83.62 82 ASP A O 1
ATOM 660 N N . PHE A 1 83 ? -21.305 5.112 -1.253 1.00 86.25 83 PHE A N 1
ATOM 661 C CA . PHE A 1 83 ? -21.665 3.703 -1.198 1.00 86.25 83 PHE A CA 1
ATOM 662 C C . PHE A 1 83 ? -20.945 3.001 -0.042 1.00 86.25 83 PHE A C 1
ATOM 664 O O . PHE A 1 83 ? -21.580 2.374 0.807 1.00 86.25 83 PHE A O 1
ATOM 671 N N . PHE A 1 84 ? -19.628 3.174 0.064 1.00 85.50 84 PHE A N 1
ATOM 672 C CA . PHE A 1 84 ? -18.835 2.549 1.120 1.00 85.50 84 PHE A CA 1
ATOM 673 C C . PHE A 1 84 ? -19.249 3.011 2.530 1.00 85.50 84 PHE A C 1
ATOM 675 O O . PHE A 1 84 ? -19.381 2.195 3.442 1.00 85.50 84 PHE A O 1
ATOM 682 N N . VAL A 1 85 ? -19.525 4.307 2.711 1.00 87.94 85 VAL A N 1
ATOM 683 C CA . VAL A 1 85 ? -20.044 4.908 3.956 1.00 87.94 85 VAL A CA 1
ATOM 684 C C . VAL A 1 85 ? -21.400 4.306 4.346 1.00 87.94 85 VAL A C 1
ATOM 686 O O . VAL A 1 85 ? -21.652 4.043 5.528 1.00 87.94 85 VAL A O 1
ATOM 689 N N . LYS A 1 86 ? -22.266 4.045 3.364 1.00 88.44 86 LYS A N 1
ATOM 690 C CA . LYS A 1 86 ? -23.568 3.411 3.584 1.00 88.44 86 LYS A CA 1
ATOM 691 C C . LYS A 1 86 ? -23.427 1.946 4.008 1.00 88.44 86 LYS A C 1
ATOM 693 O O . LYS A 1 86 ? -24.041 1.548 4.995 1.00 88.44 86 LYS A O 1
ATOM 698 N N . GLU A 1 87 ? -22.582 1.176 3.326 1.00 87.94 87 GLU A N 1
ATOM 699 C CA . GLU A 1 87 ? -22.372 -0.256 3.595 1.00 87.94 87 GLU A CA 1
ATOM 700 C C . GLU A 1 87 ? -21.633 -0.519 4.918 1.00 87.94 87 GLU A C 1
ATOM 702 O O . GLU A 1 87 ? -21.967 -1.427 5.697 1.00 87.94 87 GLU A O 1
ATOM 707 N N . ILE A 1 88 ? -20.634 0.311 5.237 1.00 88.56 88 ILE A N 1
ATOM 708 C CA . ILE A 1 88 ? -19.911 0.202 6.506 1.00 88.56 88 ILE A CA 1
ATOM 709 C C . ILE A 1 88 ? -20.824 0.576 7.686 1.00 88.56 88 ILE A C 1
ATOM 711 O O . ILE A 1 88 ? -20.697 -0.024 8.759 1.00 88.56 88 ILE A O 1
ATOM 715 N N . GLY A 1 89 ? -21.793 1.478 7.471 1.00 88.62 89 GLY A N 1
ATOM 716 C CA . GLY A 1 89 ? -22.775 1.916 8.465 1.00 88.62 89 GLY A CA 1
ATOM 717 C C . GLY A 1 89 ? -22.228 2.961 9.441 1.00 88.62 89 GLY A C 1
ATOM 718 O O . GLY A 1 89 ? -22.602 2.972 10.612 1.00 88.62 89 GLY A O 1
ATOM 719 N N . MET A 1 90 ? -21.310 3.817 8.986 1.00 86.75 90 MET A N 1
ATOM 720 C CA . MET A 1 90 ? -20.698 4.878 9.795 1.00 86.75 90 MET A CA 1
ATOM 721 C C . MET A 1 90 ? -20.822 6.215 9.079 1.00 86.75 90 MET A C 1
ATOM 723 O O . MET A 1 90 ? -20.828 6.257 7.857 1.00 86.75 90 MET A O 1
ATOM 727 N N . SER A 1 91 ? -20.858 7.329 9.815 1.00 87.12 91 SER A N 1
ATOM 728 C CA . SER A 1 91 ? -20.728 8.639 9.166 1.00 87.12 91 SER A CA 1
ATOM 729 C C . SER A 1 91 ? -19.360 8.783 8.489 1.00 87.12 91 SER A C 1
ATOM 731 O O . SER A 1 91 ? -18.355 8.263 8.984 1.00 87.12 91 SER A O 1
ATOM 733 N N . ARG A 1 92 ? -19.297 9.563 7.404 1.00 84.94 92 ARG A N 1
ATOM 734 C CA . ARG A 1 92 ? -18.057 9.844 6.665 1.00 84.94 92 ARG A CA 1
ATOM 735 C C . ARG A 1 92 ? -16.922 10.294 7.598 1.00 84.94 92 ARG A C 1
ATOM 737 O O . ARG A 1 92 ? -15.868 9.679 7.624 1.00 84.94 92 ARG A O 1
ATOM 744 N N . SER A 1 93 ? -17.139 11.281 8.467 1.00 83.62 93 SER A N 1
ATOM 745 C CA . SER A 1 93 ? -16.089 11.756 9.388 1.00 83.62 93 SER A CA 1
ATOM 746 C C . SER A 1 93 ? -15.614 10.703 10.402 1.00 83.62 93 SER A C 1
ATOM 748 O O . SER A 1 93 ? -14.457 10.730 10.818 1.00 83.62 93 SER A O 1
ATOM 750 N N . GLN A 1 94 ? -16.488 9.790 10.839 1.00 83.56 94 GLN A N 1
ATOM 751 C CA . GLN A 1 94 ? -16.105 8.697 11.743 1.00 83.56 94 GLN A CA 1
ATOM 752 C C . GLN A 1 94 ? -15.321 7.615 11.014 1.00 83.56 94 GLN A C 1
ATOM 754 O O . GLN A 1 94 ? -14.319 7.151 11.550 1.00 83.56 94 GLN A O 1
ATOM 759 N N . LEU A 1 95 ? -15.750 7.258 9.803 1.00 84.94 95 LEU A N 1
ATOM 760 C CA . LEU A 1 95 ? -15.041 6.319 8.947 1.00 84.94 95 LEU A CA 1
ATOM 761 C C . LEU A 1 95 ? -13.615 6.805 8.680 1.00 84.94 95 LEU A C 1
ATOM 763 O O . LEU A 1 95 ? -12.669 6.050 8.877 1.00 84.94 95 LEU A O 1
ATOM 767 N N . TYR A 1 96 ? -13.466 8.078 8.305 1.00 81.06 96 TYR A N 1
ATOM 768 C CA . TYR A 1 96 ? -12.167 8.650 7.967 1.00 81.06 96 TYR A CA 1
ATOM 769 C C . TYR A 1 96 ? -11.210 8.650 9.160 1.00 81.06 96 TYR A C 1
ATOM 771 O O . TYR A 1 96 ? -10.109 8.123 9.049 1.00 81.06 96 TYR A O 1
ATOM 779 N N . ARG A 1 97 ? -11.656 9.136 10.328 1.00 78.19 97 ARG A N 1
ATOM 780 C CA . ARG A 1 97 ? -10.848 9.069 11.557 1.00 78.19 97 ARG A CA 1
ATOM 781 C C . ARG A 1 97 ? -10.506 7.640 11.947 1.00 78.19 9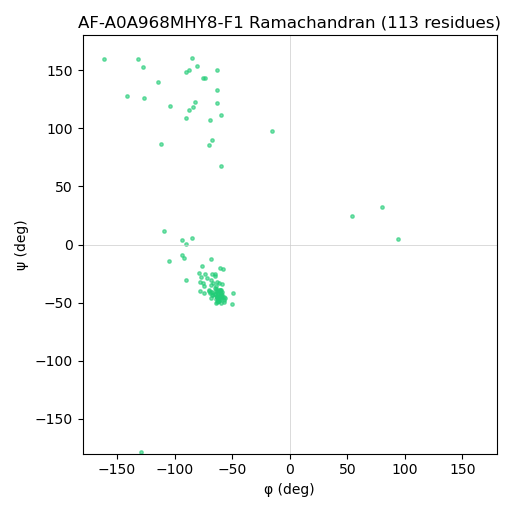7 ARG A C 1
ATOM 783 O O . ARG A 1 97 ? -9.388 7.384 12.368 1.00 78.19 97 ARG A O 1
ATOM 790 N N . LYS A 1 98 ? -11.469 6.716 11.868 1.00 79.38 98 LYS A N 1
ATOM 791 C CA . LYS A 1 98 ? -11.248 5.332 12.295 1.00 79.38 98 LYS A CA 1
ATOM 792 C C . LYS A 1 98 ? -10.263 4.618 11.369 1.00 79.38 98 LYS A C 1
ATOM 794 O O . LYS A 1 98 ? -9.379 3.932 11.866 1.00 79.38 98 LYS A O 1
ATOM 799 N N . MET A 1 99 ? -10.364 4.825 10.057 1.00 78.44 99 MET A N 1
ATOM 800 C CA . MET A 1 99 ? -9.380 4.322 9.095 1.00 78.44 99 MET A CA 1
ATOM 801 C C . MET A 1 99 ? -7.995 4.915 9.334 1.00 78.44 99 MET A C 1
ATOM 803 O O . MET A 1 99 ? -7.031 4.163 9.431 1.00 78.44 99 MET A O 1
ATOM 807 N N . GLU A 1 100 ? -7.896 6.234 9.491 1.00 71.38 100 GLU A N 1
ATOM 808 C CA . GLU A 1 100 ? -6.622 6.923 9.713 1.00 71.38 100 GLU A CA 1
ATOM 809 C C . GLU A 1 100 ? -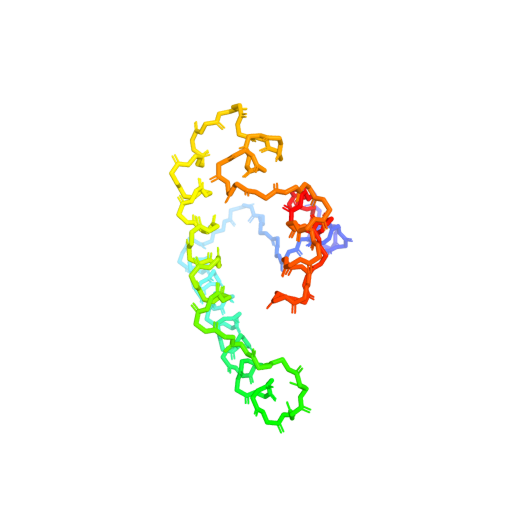5.946 6.469 11.014 1.00 71.38 100 GLU A C 1
ATOM 811 O O . GLU A 1 100 ? -4.769 6.124 11.007 1.00 71.38 100 GLU A O 1
ATOM 816 N N . MET A 1 101 ? -6.703 6.357 12.112 1.00 72.19 101 MET A N 1
ATOM 817 C CA . MET A 1 101 ? -6.182 5.871 13.396 1.00 72.19 101 MET A CA 1
ATOM 818 C C . MET A 1 101 ? -5.713 4.412 13.347 1.00 72.19 101 MET A C 1
ATOM 820 O O . MET A 1 101 ? -4.754 4.068 14.028 1.00 72.19 101 MET A O 1
ATOM 824 N N . LEU A 1 102 ? -6.390 3.544 12.586 1.00 71.31 102 LEU A N 1
ATOM 825 C CA . LEU A 1 102 ? -6.093 2.105 12.571 1.00 71.31 102 LEU A CA 1
ATOM 826 C C . LEU A 1 102 ? -5.051 1.699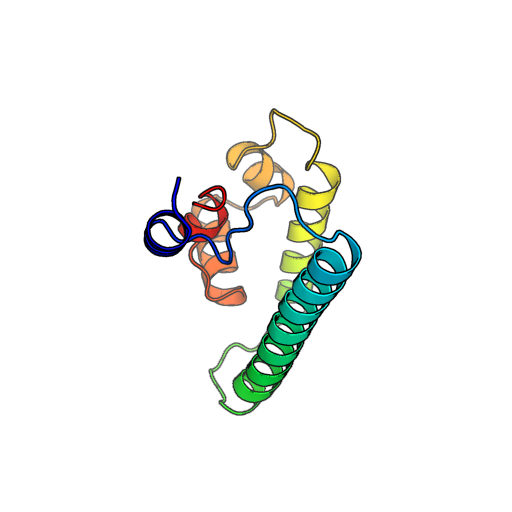 11.529 1.00 71.31 102 LEU A C 1
ATOM 828 O O . LEU A 1 102 ? -4.337 0.720 11.731 1.00 71.31 102 LEU A O 1
ATOM 832 N N . THR A 1 103 ? -4.976 2.416 10.411 1.00 66.75 103 THR A N 1
ATOM 833 C CA . THR A 1 103 ? -4.069 2.085 9.299 1.00 66.75 103 THR A CA 1
ATOM 834 C C . THR A 1 103 ? -2.858 3.005 9.240 1.00 66.75 103 THR A C 1
ATOM 836 O O . THR A 1 103 ? -1.884 2.684 8.561 1.00 66.75 103 THR A O 1
ATOM 839 N N . ASN A 1 104 ? -2.901 4.134 9.959 1.00 57.75 104 ASN A N 1
ATOM 840 C CA . ASN A 1 104 ? -1.893 5.189 9.914 1.00 57.75 104 ASN A CA 1
ATOM 841 C C . ASN A 1 104 ? -1.625 5.694 8.476 1.00 57.75 104 ASN A C 1
ATOM 843 O O . ASN A 1 104 ? -0.542 6.201 8.188 1.00 57.75 104 ASN A O 1
ATOM 847 N N . GLN A 1 105 ? -2.612 5.521 7.587 1.00 52.50 105 GLN A N 1
ATOM 848 C CA . GLN A 1 105 ? -2.673 6.030 6.219 1.00 52.50 105 GLN A CA 1
ATOM 849 C C . GLN A 1 105 ? -3.815 7.039 6.135 1.00 52.50 105 GLN A C 1
ATOM 851 O O . GLN A 1 105 ? -4.886 6.835 6.715 1.00 52.50 105 GLN A O 1
ATOM 856 N N . SER A 1 106 ? -3.604 8.139 5.416 1.00 51.41 106 SER A N 1
ATOM 857 C CA . SER A 1 106 ? -4.679 9.105 5.211 1.00 51.41 106 SER A CA 1
ATOM 858 C C . SER A 1 106 ? -5.692 8.535 4.214 1.00 51.41 106 SER A C 1
ATOM 860 O O . SER A 1 106 ? -5.326 7.913 3.219 1.00 51.41 106 SER A O 1
ATOM 862 N N . VAL A 1 107 ? -6.991 8.788 4.406 1.00 50.25 107 VAL A N 1
ATOM 863 C CA . VAL A 1 107 ? -8.011 8.359 3.421 1.00 50.25 107 VAL A CA 1
ATOM 864 C C . VAL A 1 107 ? -7.782 8.990 2.041 1.00 50.25 107 VAL A C 1
ATOM 866 O O . VAL A 1 107 ? -8.232 8.461 1.030 1.00 50.25 107 VAL A O 1
ATOM 869 N N . LYS A 1 108 ? -7.029 10.094 1.989 1.00 43.50 108 LYS A N 1
ATOM 870 C CA . LYS A 1 108 ? -6.598 10.727 0.746 1.00 43.50 108 LYS A CA 1
ATOM 871 C C . LYS A 1 108 ? -5.661 9.819 -0.066 1.00 43.50 108 LYS A C 1
ATOM 873 O O . LYS A 1 108 ? -5.829 9.739 -1.275 1.00 43.50 108 LYS A O 1
ATOM 878 N N . GLU A 1 109 ? -4.768 9.077 0.590 1.00 50.38 109 GLU A N 1
ATOM 879 C CA . GLU A 1 109 ? -3.856 8.117 -0.058 1.00 50.38 109 GLU A CA 1
ATOM 880 C C . GLU A 1 109 ? -4.572 6.843 -0.528 1.00 50.38 109 GLU A C 1
ATOM 882 O O . GLU A 1 109 ? -4.131 6.218 -1.484 1.00 50.38 109 GLU A O 1
ATOM 887 N N . LEU A 1 110 ? -5.703 6.480 0.088 1.00 50.66 110 LEU A N 1
ATOM 888 C CA . LEU A 1 110 ? -6.546 5.369 -0.377 1.00 50.66 110 LEU A CA 1
ATOM 889 C C . LEU A 1 110 ? -7.437 5.744 -1.575 1.00 50.66 110 LEU A C 1
ATOM 891 O O . LEU A 1 110 ? -7.861 4.860 -2.313 1.00 50.66 110 LEU A O 1
ATOM 895 N N . SER A 1 111 ? -7.749 7.033 -1.757 1.00 45.31 111 SER A N 1
ATOM 896 C CA . SER A 1 111 ? -8.622 7.519 -2.839 1.00 45.31 111 SER A CA 1
ATOM 897 C C . SER A 1 111 ? -7.890 7.932 -4.117 1.00 45.31 111 SER A C 1
ATOM 899 O O . SER A 1 111 ? -8.543 8.169 -5.133 1.00 45.31 111 SER A O 1
ATOM 901 N N . GLU A 1 112 ? -6.563 8.056 -4.080 1.00 40.34 112 GLU A N 1
ATOM 902 C CA . GLU A 1 112 ? -5.781 8.343 -5.280 1.00 40.34 112 GLU A CA 1
ATOM 903 C C . GLU A 1 112 ? -5.432 7.017 -5.978 1.00 40.34 112 GLU A C 1
ATOM 905 O O . GLU A 1 112 ? -4.731 6.185 -5.397 1.00 40.34 112 GLU A O 1
ATOM 910 N N . PRO A 1 113 ? -5.929 6.769 -7.208 1.00 42.31 113 PRO A N 1
ATOM 911 C CA . PRO A 1 113 ? -5.466 5.633 -7.984 1.00 42.31 113 PRO A CA 1
ATOM 912 C C . PRO A 1 113 ? -3.982 5.852 -8.254 1.00 42.31 113 PRO A C 1
ATOM 914 O O . PRO A 1 113 ? -3.624 6.890 -8.804 1.00 42.31 113 PRO A O 1
ATOM 917 N N . PHE A 1 114 ? -3.166 4.888 -7.818 1.00 43.44 114 PHE A N 1
ATOM 918 C CA . PHE A 1 114 ? -1.718 4.780 -8.017 1.00 43.44 114 PHE A CA 1
ATOM 919 C C . PHE A 1 114 ? -1.191 5.716 -9.121 1.00 43.44 114 PHE A C 1
ATOM 921 O O . PHE A 1 114 ? -1.315 5.403 -10.308 1.00 43.44 114 PHE A O 1
ATOM 928 N N . GLY A 1 115 ? -0.670 6.875 -8.706 1.00 39.59 115 GLY A N 1
ATOM 929 C CA . GLY A 1 115 ? 0.077 7.797 -9.563 1.00 39.59 115 GLY A CA 1
ATOM 930 C C . GLY A 1 115 ? 1.469 7.270 -9.863 1.00 39.59 115 GLY A C 1
ATOM 931 O O . GLY A 1 115 ? 2.075 6.678 -8.940 1.00 39.59 115 GLY A O 1
#

Solvent-accessible surface area (backbone atoms only — not comparable to full-atom values): 7143 Å² total; per-residue (Å²): 137,53,57,70,59,44,46,74,70,66,41,94,72,71,85,69,84,89,69,61,68,66,62,50,52,53,51,53,52,50,51,54,52,50,53,50,53,50,50,54,53,48,56,59,50,58,71,72,47,91,66,93,67,82,80,43,79,69,50,55,52,49,53,52,53,52,49,51,55,47,66,76,36,70,88,43,92,81,68,44,70,70,54,49,32,58,74,73,68,44,56,65,74,56,47,45,53,52,47,27,72,74,67,77,44,57,64,68,68,74,70,51,77,89,125

Mean predicted aligned error: 15.88 Å

pLDDT: mean 74.07, std 15.07, range [37.47, 90.56]

Secondary structure (DSSP, 8-state):
--HHHHHHTT-S---PSS--HHHHHHHHHHHHHHHHHHHHHHHHHHTTS--S----HHHHHHHHHHHHHHHHTTT-TT--HHHHHHHHTS-HHHHHHHHHHHHSS-HHHHHS---